Protein AF-A0A139QIW4-F1 (afdb_monomer_lite)

Secondary structure (DSSP, 8-state):
-EE---TT-HHHHHTT---TT-SSSHHHHHHH---HHHHHTTPEEEETTEEEE---GGGGGT--

Foldseek 3Di:
DEEALDQCQVVCVVLVHDCAPPPQAPLCVVPVPDDPVVNVVPWDDSDPVDTYRTHHNSSVVPPD

Sequence (64 aa):
MLIDGDPQGHASLTFGVDSDELETTLGAYLISGWTAKQASDYLIKINDYLDIIPSNQTLSNFIV

pLDDT: mean 91.49, std 5.49, range [60.81, 96.5]

Radius of gyration: 11.05 Å; chains: 1; bounding box: 28×24×21 Å

Structure (mmCIF, N/CA/C/O backbone):
data_AF-A0A139QIW4-F1
#
_entry.id   AF-A0A139QIW4-F1
#
loop_
_atom_site.group_PDB
_atom_site.id
_atom_site.type_symbol
_atom_site.label_atom_id
_atom_site.label_alt_id
_atom_site.label_comp_id
_atom_site.label_asym_id
_atom_site.label_entity_id
_atom_site.label_seq_id
_atom_site.pdbx_PDB_ins_code
_atom_site.Cartn_x
_atom_site.Cartn_y
_atom_site.Cartn_z
_atom_site.occupancy
_atom_site.B_iso_or_equiv
_atom_site.auth_seq_id
_atom_site.auth_comp_id
_atom_site.auth_asym_id
_atom_site.auth_atom_id
_atom_site.pdbx_PDB_model_num
ATOM 1 N N . MET A 1 1 ? -3.614 -11.235 3.106 1.00 89.62 1 MET A N 1
ATOM 2 C CA . MET A 1 1 ? -3.158 -9.847 2.900 1.00 89.62 1 MET A CA 1
ATOM 3 C C . MET A 1 1 ? -1.641 -9.832 2.872 1.00 89.62 1 MET A C 1
ATOM 5 O O . MET A 1 1 ? -1.036 -10.394 3.778 1.00 89.62 1 MET A O 1
ATOM 9 N N . LEU A 1 2 ? -1.060 -9.238 1.834 1.00 94.69 2 LEU A N 1
ATOM 10 C CA . LEU A 1 2 ? 0.372 -9.007 1.663 1.00 94.69 2 LEU A CA 1
ATOM 11 C C . LEU A 1 2 ? 0.641 -7.498 1.745 1.00 94.69 2 LEU A C 1
ATOM 13 O O . LEU A 1 2 ? -0.134 -6.703 1.224 1.00 94.69 2 LEU A O 1
ATOM 17 N N . ILE A 1 3 ? 1.726 -7.104 2.401 1.00 94.88 3 ILE A N 1
ATOM 18 C CA . ILE A 1 3 ? 2.186 -5.715 2.434 1.00 94.88 3 ILE A CA 1
ATOM 19 C C . ILE A 1 3 ? 3.601 -5.725 1.880 1.00 94.88 3 ILE A C 1
ATOM 21 O O . ILE A 1 3 ? 4.475 -6.368 2.463 1.00 94.88 3 ILE A O 1
ATOM 25 N N . ASP A 1 4 ? 3.805 -5.060 0.749 1.00 94.50 4 ASP A N 1
ATOM 26 C CA . ASP A 1 4 ? 5.133 -4.888 0.178 1.00 94.50 4 ASP A CA 1
ATOM 27 C C . ASP A 1 4 ? 5.818 -3.710 0.874 1.00 94.50 4 ASP A C 1
ATOM 29 O O . ASP A 1 4 ? 5.338 -2.578 0.836 1.00 94.50 4 ASP A O 1
ATOM 33 N N . GLY A 1 5 ? 6.885 -4.009 1.610 1.00 93.50 5 GLY A N 1
ATOM 34 C CA . GLY A 1 5 ? 7.644 -3.035 2.395 1.00 93.50 5 GLY A CA 1
ATOM 35 C C . GLY A 1 5 ? 8.934 -2.582 1.722 1.00 93.50 5 GLY A C 1
ATOM 36 O O . GLY A 1 5 ? 9.659 -1.776 2.301 1.00 93.50 5 GLY A O 1
ATOM 37 N N . ASP A 1 6 ? 9.247 -3.111 0.539 1.00 93.31 6 ASP A N 1
ATOM 38 C CA . ASP A 1 6 ? 10.457 -2.768 -0.198 1.00 93.31 6 ASP A CA 1
ATOM 39 C C . ASP A 1 6 ? 10.129 -1.683 -1.234 1.00 93.31 6 ASP A C 1
ATOM 41 O O . ASP A 1 6 ? 9.280 -1.917 -2.093 1.00 93.31 6 ASP A O 1
ATOM 45 N N . PRO A 1 7 ? 10.774 -0.502 -1.220 1.00 93.44 7 PRO A N 1
ATOM 46 C CA . PRO A 1 7 ? 10.557 0.524 -2.240 1.00 93.44 7 PRO A CA 1
ATOM 47 C C . PRO A 1 7 ? 10.753 0.052 -3.690 1.00 93.44 7 PRO A C 1
ATOM 49 O O . PRO A 1 7 ? 10.229 0.694 -4.594 1.00 93.44 7 PRO A O 1
ATOM 52 N N . GLN A 1 8 ? 11.482 -1.045 -3.927 1.00 92.88 8 GLN A N 1
ATOM 53 C CA . GLN A 1 8 ? 11.643 -1.644 -5.258 1.00 92.88 8 GLN A CA 1
ATOM 54 C C . GLN A 1 8 ? 10.395 -2.401 -5.753 1.00 92.88 8 GLN A C 1
ATOM 56 O O . GLN A 1 8 ? 10.330 -2.753 -6.925 1.00 92.88 8 GLN A O 1
ATOM 61 N N . GLY A 1 9 ? 9.415 -2.691 -4.888 1.00 93.62 9 GLY A N 1
ATOM 62 C CA . GLY A 1 9 ? 8.100 -3.205 -5.298 1.00 93.62 9 GLY A CA 1
ATOM 63 C C . GLY A 1 9 ? 8.088 -4.622 -5.896 1.00 93.62 9 GLY A C 1
ATOM 64 O O . GLY A 1 9 ? 7.125 -5.014 -6.558 1.00 93.62 9 GLY A O 1
ATOM 65 N N . HIS A 1 10 ? 9.145 -5.420 -5.707 1.00 95.06 10 HIS A N 1
ATOM 66 C CA . HIS A 1 10 ? 9.273 -6.730 -6.362 1.00 95.06 10 HIS A CA 1
ATOM 67 C C . HIS A 1 10 ? 8.198 -7.743 -5.944 1.00 95.06 10 HIS A C 1
ATOM 69 O O . HIS A 1 10 ? 7.802 -8.590 -6.755 1.00 95.06 10 HIS A O 1
ATOM 75 N N . ALA A 1 11 ? 7.727 -7.693 -4.693 1.00 94.88 11 ALA A N 1
ATOM 76 C CA . ALA A 1 11 ? 6.661 -8.588 -4.260 1.00 94.88 11 ALA A CA 1
ATOM 77 C C . ALA A 1 11 ? 5.362 -8.230 -4.992 1.00 94.88 11 ALA A C 1
ATOM 79 O O . ALA A 1 11 ? 4.690 -9.118 -5.508 1.00 94.88 11 ALA A O 1
ATOM 80 N N . SER A 1 12 ? 5.070 -6.938 -5.126 1.00 94.75 12 SER A N 1
ATOM 81 C CA . SER A 1 12 ? 3.933 -6.421 -5.894 1.00 94.75 12 SER A CA 1
ATOM 82 C C . SER A 1 12 ? 3.987 -6.844 -7.361 1.00 94.75 12 SER A C 1
ATOM 84 O O . SER A 1 12 ? 3.024 -7.427 -7.870 1.00 94.75 12 SER A O 1
ATOM 86 N N . LEU A 1 13 ? 5.147 -6.683 -8.004 1.00 94.94 13 LEU A N 1
ATOM 87 C CA . LEU A 1 13 ? 5.348 -7.068 -9.400 1.00 94.94 13 LEU A CA 1
ATOM 88 C C . LEU A 1 13 ? 5.167 -8.578 -9.628 1.00 94.94 13 LEU A C 1
ATOM 90 O O . LEU A 1 13 ? 4.590 -8.991 -10.633 1.00 94.94 13 LEU A O 1
ATOM 94 N N . THR A 1 14 ? 5.589 -9.412 -8.670 1.00 95.88 14 THR A N 1
ATOM 95 C CA . THR A 1 14 ? 5.395 -10.875 -8.718 1.00 95.88 14 THR A CA 1
ATOM 96 C C . THR A 1 14 ? 3.914 -11.260 -8.814 1.00 95.88 14 THR A C 1
ATOM 98 O O . THR A 1 14 ? 3.576 -12.264 -9.441 1.00 95.88 14 THR A O 1
ATOM 101 N N . PHE A 1 15 ? 3.022 -10.452 -8.237 1.00 94.31 15 PHE A N 1
ATOM 102 C CA . PHE A 1 15 ? 1.572 -10.646 -8.308 1.00 94.31 15 PHE A CA 1
ATOM 103 C C . PHE A 1 15 ? 0.900 -9.846 -9.437 1.00 94.31 15 PHE A C 1
ATOM 105 O O . PHE A 1 15 ? -0.327 -9.777 -9.486 1.00 94.31 15 PHE A O 1
ATOM 112 N N . GLY A 1 16 ? 1.679 -9.283 -10.366 1.00 94.00 16 GLY A N 1
ATOM 113 C CA . GLY A 1 16 ? 1.174 -8.546 -11.526 1.00 94.00 16 GLY A CA 1
ATOM 114 C C . GLY A 1 16 ? 0.725 -7.117 -11.221 1.00 94.00 16 GLY A C 1
ATOM 115 O O . GLY A 1 16 ? 0.009 -6.528 -12.028 1.00 94.00 16 GLY A O 1
ATOM 116 N N . VAL A 1 17 ? 1.121 -6.563 -10.072 1.00 94.38 17 VAL A N 1
ATOM 117 C CA . VAL A 1 17 ? 0.857 -5.168 -9.712 1.00 94.38 17 VAL A CA 1
ATOM 118 C C . VAL A 1 17 ? 2.084 -4.334 -10.051 1.00 94.38 17 VAL A C 1
ATOM 120 O O . VAL A 1 17 ? 3.085 -4.384 -9.339 1.00 94.38 17 VAL A O 1
ATOM 123 N N . ASP A 1 18 ? 1.989 -3.573 -11.138 1.00 94.00 18 ASP A N 1
ATOM 124 C CA . ASP A 1 18 ? 2.945 -2.517 -11.469 1.00 94.00 18 ASP A CA 1
ATOM 125 C C . ASP A 1 18 ? 2.598 -1.262 -10.654 1.00 94.00 18 ASP A C 1
ATOM 127 O O . ASP A 1 18 ? 1.522 -0.678 -10.814 1.00 94.00 18 ASP A O 1
ATOM 131 N N . SER A 1 19 ? 3.463 -0.915 -9.701 1.00 91.12 19 SER A N 1
ATOM 132 C CA . SER A 1 19 ? 3.215 0.117 -8.694 1.00 91.12 19 SER A CA 1
ATOM 133 C C . SER A 1 19 ? 3.954 1.429 -8.940 1.00 91.12 19 SER A C 1
ATOM 135 O O . SER A 1 19 ? 3.791 2.360 -8.145 1.00 91.12 19 SER A O 1
ATOM 137 N N . ASP A 1 20 ? 4.713 1.546 -10.030 1.00 88.50 20 ASP A N 1
ATOM 138 C CA . ASP A 1 20 ? 5.531 2.731 -10.308 1.00 88.50 20 ASP A CA 1
ATOM 139 C C . ASP A 1 20 ? 4.680 4.001 -10.456 1.00 88.50 20 ASP A C 1
ATOM 141 O O . ASP A 1 20 ? 5.014 5.041 -9.887 1.00 88.50 20 ASP A O 1
ATOM 145 N N . GLU A 1 21 ? 3.534 3.905 -11.138 1.00 87.06 21 GLU A N 1
ATOM 146 C CA . GLU A 1 21 ? 2.608 5.031 -11.347 1.00 87.06 21 GLU A CA 1
ATOM 147 C C . GLU A 1 21 ? 1.487 5.115 -10.293 1.00 87.06 21 GLU A C 1
ATOM 149 O O . GLU A 1 21 ? 0.633 6.002 -10.353 1.00 87.06 21 GLU A O 1
ATOM 154 N N . LEU A 1 22 ? 1.461 4.210 -9.306 1.00 90.81 22 LEU A N 1
ATOM 155 C CA . LEU A 1 22 ? 0.433 4.232 -8.267 1.00 90.81 22 LEU A CA 1
ATOM 156 C C . LEU A 1 22 ? 0.713 5.334 -7.238 1.00 90.81 22 LEU A C 1
ATOM 158 O O . LEU A 1 22 ? 1.740 5.344 -6.561 1.00 90.81 22 LEU A O 1
ATOM 162 N N . GLU A 1 23 ? -0.258 6.227 -7.052 1.00 85.31 23 GLU A N 1
ATOM 163 C CA . GLU A 1 23 ? -0.199 7.253 -6.001 1.00 85.31 23 GLU A CA 1
ATOM 164 C C . GLU A 1 23 ? -0.510 6.674 -4.612 1.00 85.31 23 GLU A C 1
ATOM 166 O O . GLU A 1 23 ? 0.019 7.132 -3.600 1.00 85.31 23 GLU A O 1
ATOM 171 N N . THR A 1 24 ? -1.365 5.648 -4.547 1.00 89.31 24 THR A N 1
ATOM 172 C CA . THR A 1 24 ? -1.795 5.034 -3.282 1.00 89.31 24 THR A CA 1
ATOM 173 C C . THR A 1 24 ? -1.014 3.752 -2.988 1.00 89.31 24 THR A C 1
ATOM 175 O O . THR A 1 24 ? -1.524 2.642 -3.121 1.00 89.31 24 THR A O 1
ATOM 178 N N . THR A 1 25 ? 0.246 3.915 -2.587 1.00 92.50 25 THR A N 1
ATOM 179 C CA . THR A 1 25 ? 1.133 2.831 -2.124 1.00 92.50 25 THR A CA 1
ATOM 180 C C . THR A 1 25 ? 1.345 2.892 -0.610 1.00 92.50 25 THR A C 1
ATOM 182 O O . THR A 1 25 ? 0.826 3.786 0.060 1.00 92.50 25 THR A O 1
ATOM 185 N N . LEU A 1 26 ? 2.120 1.966 -0.037 1.00 92.62 26 LEU A N 1
ATOM 186 C CA . LEU A 1 26 ? 2.401 1.892 1.399 1.00 92.62 26 LEU A CA 1
ATOM 187 C C . LEU A 1 26 ? 2.842 3.241 1.997 1.00 92.62 26 LEU A C 1
ATOM 189 O O . LEU A 1 26 ? 2.430 3.575 3.106 1.00 92.62 26 LEU A O 1
ATOM 193 N N . GLY A 1 27 ? 3.602 4.055 1.257 1.00 91.12 27 GLY A N 1
ATOM 194 C CA . GLY A 1 27 ? 3.972 5.406 1.692 1.00 91.12 27 GLY A CA 1
ATOM 195 C C . GLY A 1 27 ? 2.754 6.293 1.988 1.00 91.12 27 GLY A C 1
ATOM 196 O O . GLY A 1 27 ? 2.692 6.926 3.041 1.00 91.12 27 GLY A O 1
ATOM 197 N N . A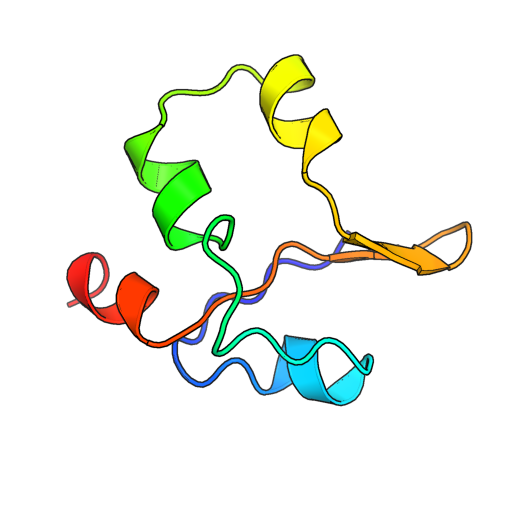LA A 1 28 ? 1.739 6.273 1.117 1.00 91.06 28 ALA A N 1
ATOM 198 C CA . ALA A 1 28 ? 0.487 7.009 1.304 1.00 91.06 28 ALA A CA 1
ATOM 199 C C . ALA A 1 28 ? -0.305 6.510 2.527 1.00 91.06 28 ALA A C 1
ATOM 201 O O . ALA A 1 28 ? -0.853 7.311 3.288 1.00 91.06 28 ALA A O 1
ATOM 202 N N . TYR A 1 29 ? -0.318 5.196 2.772 1.00 90.81 29 TYR A N 1
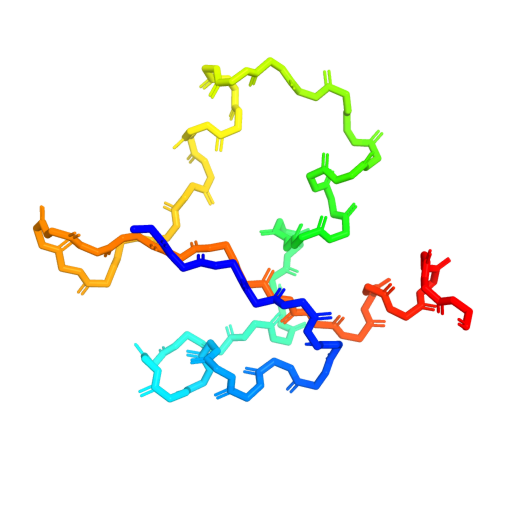ATOM 203 C CA . TYR A 1 29 ? -0.963 4.621 3.958 1.00 90.81 29 TYR A CA 1
ATOM 204 C C . TYR A 1 29 ? -0.313 5.113 5.257 1.00 90.81 29 TYR A C 1
ATOM 206 O O . TYR A 1 29 ? -1.021 5.400 6.221 1.00 90.81 29 TYR A O 1
ATOM 214 N N . LEU A 1 30 ? 1.015 5.257 5.282 1.00 89.12 30 LEU A N 1
ATOM 215 C CA . LEU A 1 30 ? 1.747 5.700 6.470 1.00 89.12 30 LEU A CA 1
ATOM 216 C C . LEU A 1 30 ? 1.511 7.182 6.806 1.00 89.12 30 LEU A C 1
ATOM 218 O O . LEU A 1 30 ? 1.474 7.534 7.984 1.00 89.12 30 LEU A O 1
ATOM 222 N N . ILE A 1 31 ? 1.326 8.049 5.803 1.00 90.25 31 ILE A N 1
ATOM 223 C CA . ILE A 1 31 ? 1.172 9.503 6.018 1.00 90.25 31 ILE A CA 1
ATOM 224 C C . ILE A 1 31 ? -0.274 9.985 6.111 1.00 90.25 31 ILE A C 1
ATOM 226 O O . ILE A 1 31 ? -0.530 11.059 6.650 1.00 90.25 31 ILE A O 1
ATOM 230 N N . SER A 1 32 ? -1.223 9.231 5.560 1.00 89.94 32 SER A N 1
ATOM 231 C CA . SER A 1 32 ? -2.608 9.684 5.406 1.00 89.94 32 SER A CA 1
ATOM 232 C C . SER A 1 32 ? -3.399 9.747 6.713 1.00 89.94 32 SER A C 1
ATOM 234 O O . SER A 1 32 ? -4.406 10.453 6.785 1.00 89.94 32 SER A O 1
ATOM 236 N N . GLY A 1 33 ? -2.981 8.993 7.737 1.00 89.44 33 GLY A N 1
ATOM 237 C CA . GLY A 1 33 ? -3.734 8.855 8.985 1.00 89.44 33 GLY A CA 1
ATOM 238 C C . GLY A 1 33 ? -5.103 8.189 8.796 1.00 89.44 33 GLY A C 1
ATOM 239 O O . GLY A 1 33 ? -6.018 8.434 9.584 1.00 89.44 33 GLY A O 1
ATOM 240 N N . TRP A 1 34 ? -5.274 7.383 7.741 1.00 92.62 34 TRP A N 1
ATOM 241 C CA . TRP A 1 34 ? -6.537 6.715 7.446 1.00 92.62 34 TRP A CA 1
ATOM 242 C C . TRP A 1 34 ? -6.974 5.761 8.556 1.00 92.62 34 TRP A C 1
ATOM 244 O O . TRP A 1 34 ? -6.190 5.004 9.128 1.00 92.62 34 TRP A O 1
ATOM 254 N N . THR A 1 35 ? -8.280 5.741 8.813 1.00 93.06 35 THR A N 1
ATOM 255 C CA . THR A 1 35 ? -8.894 4.647 9.570 1.00 93.06 35 THR A CA 1
ATOM 256 C C . THR A 1 35 ? -8.831 3.349 8.763 1.00 93.06 35 THR A C 1
ATOM 258 O O . THR A 1 35 ? -8.775 3.377 7.534 1.00 93.06 35 THR A O 1
ATOM 261 N N . ALA A 1 36 ? -8.939 2.197 9.432 1.00 87.69 36 ALA A N 1
ATOM 262 C CA . ALA A 1 36 ? -8.944 0.893 8.761 1.00 87.69 36 ALA A CA 1
ATOM 263 C C . ALA A 1 36 ? -9.994 0.789 7.634 1.00 87.69 36 ALA A C 1
ATOM 265 O O . ALA A 1 36 ? -9.737 0.166 6.610 1.00 87.69 36 ALA A O 1
ATOM 266 N N . LYS A 1 37 ? -11.154 1.441 7.799 1.00 91.56 37 LYS A N 1
ATOM 267 C CA . LYS A 1 37 ? -12.212 1.480 6.782 1.00 91.56 37 LYS A CA 1
ATOM 268 C C . LYS A 1 37 ? -11.827 2.314 5.557 1.00 91.56 37 LYS A C 1
ATOM 270 O O . LYS A 1 37 ? -12.136 1.924 4.445 1.00 91.56 37 LYS A O 1
ATOM 275 N N . GLN A 1 38 ? -11.168 3.453 5.750 1.00 91.38 38 GLN A N 1
ATOM 276 C CA . GLN A 1 38 ? -10.701 4.273 4.626 1.00 91.38 38 GLN A CA 1
ATOM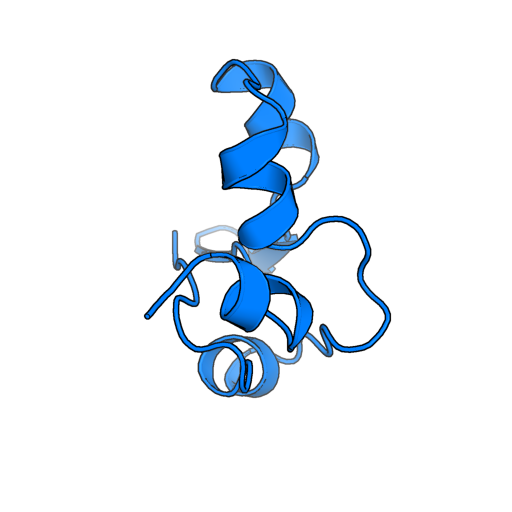 277 C C . GLN A 1 38 ? -9.551 3.579 3.893 1.00 91.38 38 GLN A C 1
ATOM 279 O O . GLN A 1 38 ? -9.525 3.550 2.672 1.00 91.38 38 GLN A O 1
ATOM 284 N N . ALA A 1 39 ? -8.639 2.956 4.641 1.00 89.44 39 ALA A N 1
ATOM 285 C CA . ALA A 1 39 ? -7.536 2.183 4.086 1.00 89.44 39 ALA A CA 1
ATOM 286 C C . ALA A 1 39 ? -8.027 0.990 3.243 1.00 89.44 39 ALA A C 1
ATOM 288 O O . ALA A 1 39 ? -7.422 0.675 2.223 1.00 89.44 39 ALA A O 1
ATOM 289 N N . SER A 1 40 ? -9.141 0.347 3.624 1.00 89.81 40 SER A N 1
ATOM 290 C CA . SER A 1 40 ? -9.665 -0.801 2.874 1.00 89.81 40 SER A CA 1
ATOM 291 C C . SER A 1 40 ? -10.145 -0.465 1.461 1.00 89.81 40 SER A C 1
ATOM 293 O O . SER A 1 40 ? -10.154 -1.353 0.612 1.00 89.81 40 SER A O 1
ATOM 295 N N . ASP A 1 41 ? -10.508 0.793 1.194 1.00 90.06 41 ASP A N 1
ATOM 296 C CA . ASP A 1 41 ? -10.991 1.229 -0.124 1.00 90.06 41 ASP A CA 1
ATOM 297 C C . ASP A 1 41 ? -9.876 1.231 -1.188 1.00 90.06 41 ASP A C 1
ATOM 299 O O . ASP A 1 41 ? -10.162 1.256 -2.384 1.00 90.06 41 ASP A O 1
ATOM 303 N N . TYR A 1 42 ? -8.612 1.162 -0.759 1.00 88.56 42 TYR A N 1
ATOM 304 C CA . TYR A 1 42 ? -7.432 1.239 -1.621 1.00 88.56 42 TYR A CA 1
ATOM 305 C C . TYR A 1 42 ? -6.621 -0.062 -1.665 1.00 88.56 42 TYR A C 1
ATOM 307 O O . TYR A 1 42 ? -5.482 -0.070 -2.139 1.00 88.56 42 TYR A O 1
ATOM 315 N N . LEU A 1 43 ? -7.167 -1.161 -1.139 1.00 92.44 43 LEU A N 1
ATOM 316 C CA . LEU A 1 43 ? -6.532 -2.473 -1.236 1.00 92.44 43 LEU A CA 1
ATOM 317 C C . LEU A 1 43 ? -6.631 -3.000 -2.663 1.00 92.44 43 LEU A C 1
ATOM 319 O O . LEU A 1 43 ? -7.711 -3.023 -3.256 1.00 92.44 43 LEU A O 1
ATOM 323 N N . ILE A 1 44 ? -5.513 -3.484 -3.197 1.00 94.69 44 ILE A N 1
ATOM 324 C CA . ILE A 1 44 ? -5.498 -4.109 -4.516 1.00 94.69 44 ILE A CA 1
ATOM 325 C C . ILE A 1 44 ? -5.791 -5.593 -4.344 1.00 94.69 44 ILE A C 1
ATOM 327 O O . ILE A 1 44 ? -5.043 -6.315 -3.684 1.00 94.69 44 ILE A O 1
ATOM 331 N N . LYS A 1 45 ? -6.882 -6.062 -4.950 1.00 95.75 45 LYS A N 1
ATOM 332 C CA . LYS A 1 45 ? -7.236 -7.483 -4.945 1.00 95.75 45 LYS A CA 1
ATOM 333 C C . LYS A 1 45 ? -6.395 -8.245 -5.962 1.00 95.75 45 LYS A C 1
ATOM 335 O O . LYS A 1 45 ? -6.459 -7.948 -7.151 1.00 95.75 45 LYS A O 1
ATOM 340 N N . ILE A 1 46 ? -5.672 -9.262 -5.504 1.00 96.50 46 ILE A N 1
ATOM 341 C CA . ILE A 1 46 ? -4.978 -10.224 -6.372 1.00 96.50 46 ILE A CA 1
ATOM 342 C C . ILE A 1 46 ? -5.924 -11.369 -6.749 1.00 96.50 46 ILE A C 1
ATOM 344 O O . ILE A 1 46 ? -5.974 -11.798 -7.898 1.00 96.50 46 ILE A O 1
ATOM 348 N N . ASN A 1 47 ? -6.679 -11.875 -5.773 1.00 94.94 47 ASN A N 1
ATOM 349 C CA . ASN A 1 47 ? -7.751 -12.855 -5.954 1.00 94.94 47 ASN A CA 1
ATOM 350 C C . ASN A 1 47 ? -8.727 -12.797 -4.764 1.00 94.94 47 ASN A C 1
ATOM 352 O O . ASN A 1 47 ? -8.589 -11.948 -3.887 1.00 94.94 47 ASN A O 1
ATOM 356 N N . ASP A 1 48 ? -9.687 -13.721 -4.707 1.00 96.00 48 ASP A N 1
ATOM 357 C CA . ASP A 1 48 ? -10.728 -13.760 -3.667 1.00 96.00 48 ASP A CA 1
ATOM 358 C C . ASP A 1 48 ? -10.202 -13.898 -2.224 1.00 96.00 48 ASP A C 1
ATOM 360 O O . ASP A 1 48 ? -10.935 -13.627 -1.274 1.00 96.00 48 ASP A O 1
ATOM 364 N N . TYR A 1 49 ? -8.945 -14.313 -2.045 1.00 96.12 49 TYR A N 1
ATOM 365 C CA . TYR A 1 49 ? -8.337 -14.614 -0.746 1.00 96.12 49 TYR A CA 1
ATOM 366 C C . TYR A 1 49 ? -7.079 -13.787 -0.449 1.00 96.12 49 TYR A C 1
ATOM 368 O O . TYR A 1 49 ? -6.515 -13.890 0.646 1.00 96.12 49 TYR A O 1
ATOM 376 N N . LEU A 1 50 ? -6.606 -12.994 -1.412 1.00 95.25 50 LEU A N 1
ATOM 377 C CA . LEU A 1 50 ? -5.356 -12.257 -1.302 1.00 95.25 50 LEU A CA 1
ATOM 378 C C . LEU A 1 50 ? -5.513 -10.831 -1.818 1.00 95.25 50 LEU A C 1
ATOM 380 O O . LEU A 1 50 ? -5.673 -10.602 -3.013 1.00 95.25 50 LEU A O 1
ATOM 384 N N . ASP A 1 51 ? -5.349 -9.892 -0.896 1.00 95.88 51 ASP A N 1
ATOM 385 C CA . ASP A 1 51 ? -5.147 -8.477 -1.185 1.00 95.88 51 ASP A CA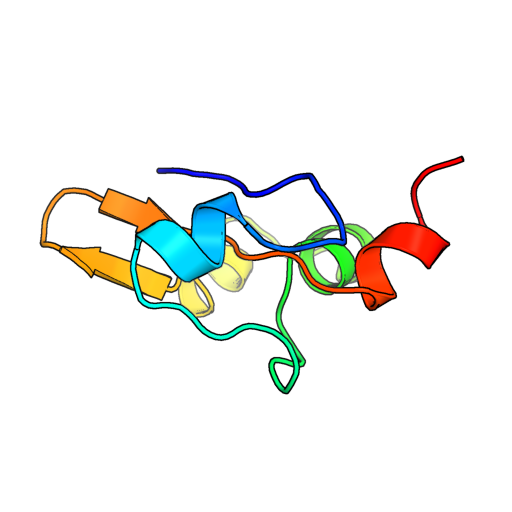 1
ATOM 386 C C . ASP A 1 51 ? -3.682 -8.098 -0.968 1.00 95.88 51 ASP A C 1
ATOM 388 O O . ASP A 1 51 ? -2.996 -8.714 -0.137 1.00 95.88 51 ASP A O 1
ATOM 392 N N . ILE A 1 52 ? -3.235 -7.052 -1.658 1.00 95.69 52 ILE A N 1
ATOM 393 C CA . ILE A 1 52 ? -1.912 -6.460 -1.505 1.00 95.69 52 ILE A CA 1
ATOM 394 C C . ILE A 1 52 ? -1.993 -4.948 -1.256 1.00 95.69 52 ILE A C 1
ATOM 396 O O . ILE A 1 52 ? -2.816 -4.243 -1.843 1.00 95.69 52 ILE A O 1
ATOM 400 N N . ILE A 1 53 ? -1.105 -4.457 -0.392 1.00 95.62 53 ILE A N 1
ATOM 401 C CA . ILE A 1 53 ? -0.700 -3.049 -0.352 1.00 95.62 53 ILE A CA 1
ATOM 402 C C . ILE A 1 53 ? 0.665 -2.969 -1.041 1.00 95.62 53 ILE A C 1
ATOM 404 O O . ILE A 1 53 ? 1.626 -3.517 -0.491 1.00 95.62 53 ILE A O 1
ATOM 408 N N . PRO A 1 54 ? 0.762 -2.347 -2.227 1.00 96.00 54 PRO A N 1
ATOM 409 C CA . PRO A 1 54 ? 2.024 -2.253 -2.941 1.00 96.00 54 PRO A CA 1
ATOM 410 C C . PRO A 1 54 ? 2.916 -1.146 -2.375 1.00 96.00 54 PRO A C 1
ATOM 412 O O . PRO A 1 54 ? 2.449 -0.235 -1.689 1.00 96.00 54 PRO A O 1
ATOM 415 N N . SER A 1 55 ? 4.189 -1.176 -2.738 1.00 94.94 55 SER A N 1
ATOM 416 C CA . SER A 1 55 ? 5.182 -0.128 -2.493 1.00 94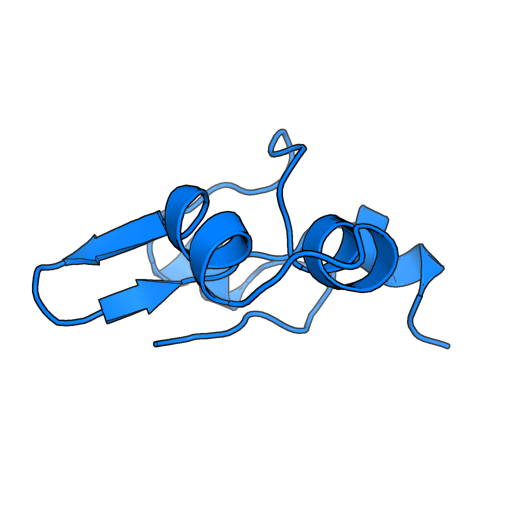.94 55 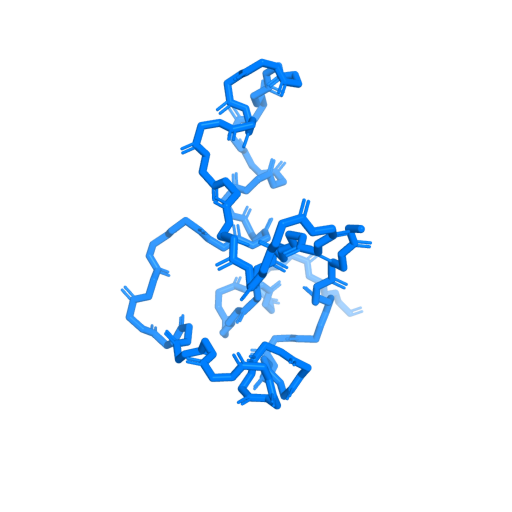SER A CA 1
ATOM 417 C C . SER A 1 55 ? 5.780 0.351 -3.811 1.00 94.94 55 SER A C 1
ATOM 419 O O . SER A 1 55 ? 5.695 -0.326 -4.832 1.00 94.94 55 SER A O 1
ATOM 421 N N . ASN A 1 56 ? 6.383 1.533 -3.787 1.00 93.94 56 ASN A N 1
ATOM 422 C CA . ASN A 1 56 ? 7.218 2.047 -4.867 1.00 93.94 56 ASN A CA 1
ATOM 423 C C . ASN A 1 56 ? 8.289 2.974 -4.277 1.00 93.94 56 ASN A C 1
ATOM 425 O O . ASN A 1 56 ? 8.378 3.139 -3.054 1.00 93.94 56 ASN A O 1
ATOM 429 N N . GLN A 1 57 ? 9.072 3.621 -5.141 1.00 92.31 57 GLN A N 1
ATOM 430 C CA . GLN A 1 57 ? 10.196 4.476 -4.756 1.00 92.31 57 GLN A CA 1
ATOM 431 C C . GLN A 1 57 ? 9.824 5.586 -3.754 1.00 92.31 57 GLN A C 1
ATOM 433 O O . GLN A 1 57 ? 10.679 6.037 -2.990 1.00 92.31 57 GLN A O 1
ATOM 438 N N . THR A 1 58 ? 8.555 6.012 -3.697 1.00 90.25 58 THR A N 1
ATOM 439 C CA . THR A 1 58 ? 8.099 7.007 -2.711 1.00 90.25 58 THR A CA 1
ATOM 440 C C . THR A 1 58 ? 8.251 6.518 -1.270 1.00 90.25 58 THR A C 1
ATOM 442 O O . THR A 1 58 ? 8.465 7.333 -0.373 1.00 90.25 58 THR A O 1
ATOM 445 N N . LEU A 1 59 ? 8.214 5.197 -1.044 1.00 92.44 59 LEU A N 1
ATOM 446 C CA . LEU A 1 59 ? 8.390 4.588 0.270 1.00 92.44 59 LEU A CA 1
ATOM 447 C C . LEU A 1 59 ? 9.790 4.866 0.848 1.00 92.44 59 LEU A C 1
ATOM 449 O O . LEU A 1 59 ? 9.929 5.016 2.061 1.00 92.44 59 LEU A O 1
ATOM 453 N N . SER A 1 60 ? 10.813 5.024 -0.002 1.00 90.12 60 SER A N 1
ATOM 454 C CA . SER A 1 60 ? 12.177 5.374 0.427 1.00 90.12 60 SER A CA 1
ATOM 455 C C . SER A 1 60 ? 12.256 6.701 1.183 1.00 90.12 60 SER A C 1
ATOM 457 O O . SER A 1 60 ? 13.199 6.911 1.935 1.00 90.12 60 SER A O 1
ATOM 459 N N . ASN A 1 61 ? 11.269 7.589 1.039 1.00 86.19 61 ASN A N 1
ATOM 460 C CA . ASN A 1 61 ? 11.224 8.837 1.805 1.00 86.19 61 ASN A CA 1
ATOM 461 C C . ASN A 1 61 ? 10.893 8.620 3.295 1.00 86.19 61 ASN A C 1
ATOM 463 O O . ASN A 1 61 ? 10.994 9.561 4.081 1.00 86.19 61 ASN A O 1
ATOM 467 N N . PHE A 1 62 ? 10.483 7.407 3.685 1.00 81.75 62 PHE A N 1
ATOM 468 C CA . PHE A 1 62 ? 10.004 7.080 5.032 1.00 81.75 62 PHE A CA 1
ATOM 469 C C . PHE A 1 62 ? 10.878 6.067 5.775 1.00 81.75 62 PHE A C 1
ATOM 471 O O . PHE A 1 62 ? 10.730 5.922 6.988 1.00 81.75 62 PHE A O 1
ATOM 478 N N . ILE A 1 63 ? 11.764 5.362 5.070 1.00 72.12 63 ILE A N 1
ATOM 479 C CA . ILE A 1 63 ? 12.587 4.285 5.627 1.00 72.12 63 ILE A CA 1
ATOM 480 C C . ILE A 1 63 ? 14.062 4.672 5.453 1.00 72.12 63 ILE A C 1
ATOM 482 O O . ILE A 1 63 ? 14.486 4.952 4.333 1.00 72.12 63 ILE A O 1
ATOM 486 N N . VAL A 1 64 ? 14.806 4.735 6.567 1.00 60.81 64 VAL A N 1
ATOM 487 C CA . VAL A 1 64 ? 16.241 5.094 6.646 1.00 60.81 64 VAL A CA 1
ATOM 488 C C . VAL A 1 64 ? 17.103 3.842 6.687 1.00 60.81 64 VAL A C 1
ATOM 490 O O . VAL A 1 64 ? 16.757 2.938 7.480 1.00 60.81 64 VAL A O 1
#